Protein AF-A0AAP5BBF9-F1 (afdb_monomer_lite)

pLDDT: mean 86.62, std 14.46, range [47.88, 98.56]

InterPro domains:
  IPR021769 Protein of unknown function DUF3331 [PF11811] (4-58)

Radius of gyration: 12.93 Å; chains: 1; bounding box: 34×28×26 Å

Sequence (64 aa):
MSCGHYGDQIWRHAIALRNGFCAMSGDEIRRGDAIYKPFPGRATPVNADAMILAAHIERVVVDV

Secondary structure (DSSP, 8-sta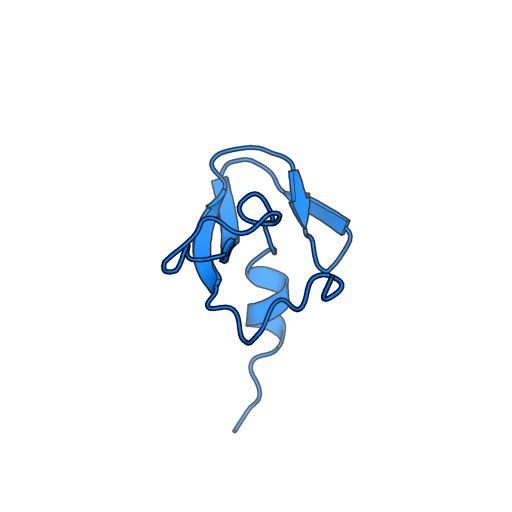te):
-------S--EEEEE-SS-EEBTTT--EE-TT-EEEEE---SS--TTTT-BEEHHHHHTT----

Foldseek 3Di:
DDDDDPDDWDKDKDFACAWDAAPPPRHTDHGGFIWIATDDDPHCDPRNVHIHGPVVVVVPPPPD

Structure (mmCIF, N/CA/C/O backbone):
data_AF-A0AAP5BBF9-F1
#
_entry.id   AF-A0AAP5BBF9-F1
#
loop_
_atom_site.group_PDB
_atom_site.id
_atom_site.type_symbol
_atom_site.label_atom_id
_atom_site.label_alt_id
_atom_site.label_comp_id
_atom_site.label_asym_id
_atom_site.label_entity_id
_atom_site.label_seq_id
_atom_site.pdbx_PDB_ins_code
_atom_site.Cartn_x
_atom_site.Cartn_y
_atom_site.Cartn_z
_atom_site.occupancy
_atom_site.B_iso_or_equiv
_atom_site.auth_seq_id
_atom_site.auth_comp_id
_atom_site.auth_asym_id
_atom_site.auth_atom_id
_atom_site.pdbx_PDB_model_num
ATOM 1 N N . MET A 1 1 ? 23.887 10.755 -14.938 1.00 47.88 1 MET A N 1
ATOM 2 C CA . MET A 1 1 ? 22.704 10.905 -14.065 1.00 47.88 1 MET A CA 1
ATOM 3 C C . MET A 1 1 ? 21.548 10.185 -14.738 1.00 47.88 1 MET A C 1
ATOM 5 O O . MET A 1 1 ? 20.984 10.738 -15.670 1.00 47.88 1 MET A O 1
ATOM 9 N N . SER A 1 2 ? 21.251 8.933 -14.380 1.00 56.00 2 SER A N 1
ATOM 10 C CA . SER A 1 2 ? 20.038 8.297 -14.905 1.00 56.00 2 SER A CA 1
ATOM 11 C C . SER A 1 2 ? 18.851 8.799 -14.090 1.00 56.00 2 SER A C 1
ATOM 13 O O . SER A 1 2 ? 18.796 8.591 -12.878 1.00 56.00 2 SER A O 1
ATOM 15 N N . CYS A 1 3 ? 17.937 9.497 -14.758 1.00 60.97 3 CYS A N 1
ATOM 16 C CA . CYS A 1 3 ? 16.614 9.821 -14.242 1.00 60.97 3 CYS A CA 1
ATOM 17 C C . CYS A 1 3 ? 15.960 8.534 -13.702 1.00 60.97 3 CYS A C 1
ATOM 19 O O . CYS A 1 3 ? 16.081 7.487 -14.335 1.00 60.97 3 CYS A O 1
ATOM 21 N N . GLY A 1 4 ? 15.382 8.602 -12.498 1.00 62.28 4 GLY A N 1
ATOM 22 C CA . GLY A 1 4 ? 15.004 7.464 -11.659 1.00 62.28 4 GLY A CA 1
ATOM 23 C C . GLY A 1 4 ? 14.214 6.378 -12.384 1.00 62.28 4 GLY A C 1
ATOM 24 O O . GLY A 1 4 ? 13.002 6.477 -12.535 1.00 62.28 4 GLY A O 1
ATOM 25 N N . HIS A 1 5 ? 14.908 5.315 -12.782 1.00 66.50 5 HIS A N 1
ATOM 26 C CA . HIS A 1 5 ? 14.268 4.106 -13.264 1.00 66.50 5 HIS A CA 1
ATOM 27 C C . HIS A 1 5 ? 13.988 3.236 -12.047 1.00 66.50 5 HIS A C 1
ATOM 29 O O . HIS A 1 5 ? 14.897 2.647 -11.456 1.00 66.50 5 HIS A O 1
ATOM 35 N N . TYR A 1 6 ? 12.727 3.180 -11.645 1.00 66.00 6 TYR A N 1
ATOM 36 C CA . TYR A 1 6 ? 12.282 2.084 -10.813 1.00 66.00 6 TYR A CA 1
ATOM 37 C C . TYR A 1 6 ? 12.133 0.902 -11.765 1.00 66.00 6 TYR A C 1
ATOM 39 O O . TYR A 1 6 ? 11.198 0.883 -12.558 1.00 66.00 6 TYR A O 1
ATOM 47 N N . GLY A 1 7 ? 13.100 -0.020 -11.772 1.00 74.38 7 GLY A N 1
ATOM 48 C CA . GLY A 1 7 ? 12.913 -1.300 -12.460 1.00 74.38 7 GLY A CA 1
ATOM 49 C C . GLY A 1 7 ? 11.715 -2.058 -11.878 1.00 74.38 7 GLY A C 1
ATOM 50 O O . GLY A 1 7 ? 10.943 -1.509 -11.086 1.00 74.38 7 GLY A O 1
ATOM 51 N N . ASP A 1 8 ? 11.573 -3.336 -12.215 1.00 82.62 8 ASP A N 1
ATOM 52 C CA . ASP A 1 8 ? 10.501 -4.147 -11.639 1.00 82.62 8 ASP A CA 1
ATOM 53 C C . ASP A 1 8 ? 10.522 -4.072 -10.104 1.00 82.62 8 ASP A C 1
ATOM 55 O O . ASP A 1 8 ? 11.547 -4.293 -9.450 1.00 82.62 8 ASP A O 1
ATOM 59 N N . GLN A 1 9 ? 9.378 -3.706 -9.528 1.00 85.75 9 GLN A N 1
ATOM 60 C CA . GLN A 1 9 ? 9.205 -3.563 -8.088 1.00 85.75 9 GLN A CA 1
ATOM 61 C C . GLN A 1 9 ? 8.307 -4.671 -7.569 1.00 85.75 9 GLN A C 1
ATOM 63 O O . GLN A 1 9 ? 7.200 -4.878 -8.062 1.00 85.75 9 GLN A O 1
ATOM 68 N N . ILE A 1 10 ? 8.751 -5.325 -6.500 1.00 89.62 10 ILE A N 1
ATOM 69 C CA . ILE A 1 10 ? 7.914 -6.249 -5.745 1.00 89.62 10 ILE A CA 1
ATOM 70 C C . ILE A 1 10 ? 7.096 -5.438 -4.744 1.00 89.62 10 ILE A C 1
ATOM 72 O O . ILE A 1 10 ? 7.637 -4.653 -3.962 1.00 89.62 10 ILE A O 1
ATOM 76 N N . TRP A 1 11 ? 5.787 -5.660 -4.745 1.00 93.88 11 TRP A N 1
ATOM 77 C CA . TRP A 1 11 ? 4.861 -5.088 -3.778 1.00 93.88 11 TRP A CA 1
ATOM 78 C C . TRP A 1 11 ? 4.275 -6.210 -2.932 1.00 93.88 11 TRP A C 1
ATOM 80 O O . TRP A 1 11 ? 3.912 -7.262 -3.452 1.00 93.88 11 TRP A O 1
ATOM 90 N N . ARG A 1 12 ? 4.190 -5.999 -1.618 1.00 94.56 12 ARG A N 1
ATOM 91 C CA . ARG A 1 12 ? 3.618 -6.987 -0.693 1.00 94.56 12 ARG A CA 1
ATOM 92 C C . ARG A 1 12 ? 2.284 -6.520 -0.143 1.00 94.56 12 ARG A C 1
ATOM 94 O O . ARG A 1 12 ? 2.123 -5.330 0.136 1.00 94.56 12 ARG A O 1
ATOM 101 N N . HIS A 1 13 ? 1.384 -7.473 0.068 1.00 96.75 13 HIS A N 1
ATOM 102 C CA . HIS A 1 13 ? 0.141 -7.249 0.793 1.00 96.75 13 HIS A CA 1
ATOM 103 C C . HIS A 1 13 ? 0.433 -6.947 2.273 1.00 96.75 13 HIS A C 1
ATOM 105 O O . HIS A 1 13 ? 1.310 -7.566 2.886 1.00 96.75 13 HIS A O 1
ATOM 111 N N . ALA A 1 14 ? -0.261 -5.964 2.837 1.00 97.06 14 ALA A N 1
ATOM 112 C CA . ALA A 1 14 ? -0.090 -5.485 4.201 1.00 97.06 14 ALA A CA 1
ATOM 113 C C . ALA A 1 14 ? -1.349 -4.750 4.688 1.00 97.06 14 ALA A C 1
ATOM 115 O O . ALA A 1 14 ? -2.262 -4.467 3.920 1.00 97.06 14 ALA A O 1
ATOM 116 N N . ILE A 1 15 ? -1.358 -4.388 5.971 1.00 98.25 15 ILE A N 1
ATOM 117 C CA . ILE A 1 15 ? -2.353 -3.481 6.550 1.00 98.25 15 ILE A CA 1
ATOM 118 C C . ILE A 1 15 ? -1.743 -2.086 6.699 1.00 98.25 15 ILE A C 1
ATOM 120 O O . ILE A 1 15 ? -0.603 -1.941 7.157 1.00 98.25 15 ILE A O 1
ATOM 124 N N . ALA A 1 16 ? -2.496 -1.053 6.324 1.00 98.00 16 ALA A N 1
ATOM 125 C CA . ALA A 1 16 ? -2.085 0.335 6.456 1.00 98.00 16 ALA A CA 1
ATOM 126 C C . ALA A 1 16 ? -1.892 0.701 7.934 1.00 98.00 16 ALA A C 1
ATOM 128 O O . ALA A 1 16 ? -2.824 0.667 8.736 1.00 98.00 16 ALA A O 1
ATOM 129 N N . LEU A 1 17 ? -0.668 1.083 8.303 1.00 97.31 17 LEU A N 1
ATOM 130 C CA . LEU A 1 17 ? -0.347 1.523 9.667 1.00 97.31 17 LEU A CA 1
ATOM 131 C C . LEU A 1 17 ? -0.571 3.026 9.879 1.00 97.31 17 LEU A C 1
ATOM 133 O O . LEU A 1 17 ? -0.576 3.491 11.017 1.00 97.31 17 LEU A O 1
ATOM 137 N N . ARG A 1 18 ? -0.769 3.772 8.790 1.00 97.06 18 ARG A N 1
ATOM 138 C CA . ARG A 1 18 ? -1.016 5.215 8.769 1.00 97.06 18 ARG A CA 1
ATOM 139 C C . ARG A 1 18 ? -2.030 5.551 7.681 1.00 97.06 18 ARG A C 1
ATOM 141 O O . ARG A 1 18 ? -2.172 4.790 6.727 1.00 97.06 18 ARG A O 1
ATOM 148 N N . ASN A 1 19 ? -2.670 6.706 7.821 1.00 98.31 19 ASN A N 1
ATOM 149 C CA . ASN A 1 19 ? -3.508 7.261 6.766 1.00 98.31 19 ASN A CA 1
ATOM 150 C C . ASN A 1 19 ? -2.638 7.737 5.592 1.00 98.31 19 ASN A C 1
ATOM 152 O O . ASN A 1 19 ? -1.444 8.012 5.756 1.00 98.31 19 ASN A O 1
ATOM 156 N N . GLY A 1 20 ? -3.238 7.853 4.417 1.00 97.50 20 GLY A N 1
ATOM 157 C CA . GLY A 1 20 ? -2.586 8.361 3.220 1.00 97.50 20 GLY A CA 1
ATOM 158 C C . GLY A 1 20 ? -3.509 8.275 2.017 1.00 97.50 20 GLY A C 1
ATOM 159 O O . GLY A 1 20 ? -4.727 8.304 2.161 1.00 97.50 20 GLY A O 1
ATOM 160 N N . PHE A 1 21 ? -2.914 8.145 0.838 1.00 98.38 21 PHE A N 1
ATOM 161 C CA . PHE A 1 21 ? -3.648 8.056 -0.416 1.00 98.38 21 PHE A CA 1
ATOM 162 C C . PHE A 1 21 ? -3.141 6.881 -1.239 1.00 98.38 21 PHE A C 1
ATOM 164 O O . PHE A 1 21 ? -1.951 6.548 -1.209 1.00 98.38 21 PHE A O 1
ATOM 171 N N . CYS A 1 22 ? -4.052 6.259 -1.973 1.00 97.62 22 CYS A N 1
ATOM 172 C CA . CYS A 1 22 ? -3.740 5.231 -2.944 1.00 97.62 22 CYS A CA 1
ATOM 173 C C . CYS A 1 22 ? -2.898 5.843 -4.066 1.00 97.62 22 CYS A C 1
ATOM 175 O O . CYS A 1 22 ? -3.360 6.717 -4.791 1.00 97.62 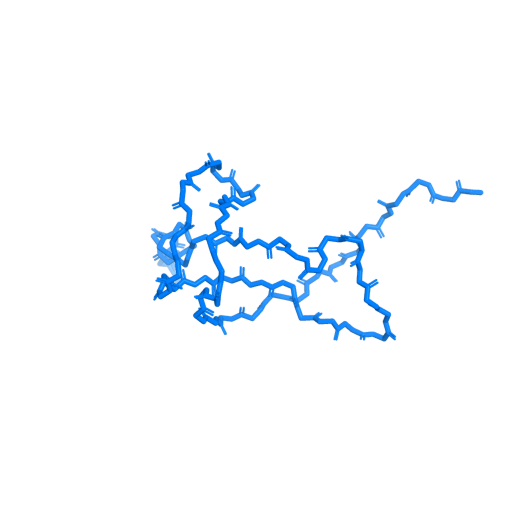22 CYS A O 1
ATOM 177 N N . ALA A 1 23 ? -1.673 5.358 -4.244 1.00 96.31 23 ALA A N 1
ATOM 178 C CA . ALA A 1 23 ? -0.753 5.840 -5.269 1.00 96.31 23 ALA A CA 1
ATOM 179 C C . ALA A 1 23 ? -1.268 5.599 -6.700 1.00 96.31 23 ALA A C 1
ATOM 181 O O . ALA A 1 23 ? -0.799 6.249 -7.627 1.00 96.31 23 ALA A O 1
ATOM 182 N N . MET A 1 24 ? -2.213 4.667 -6.876 1.00 94.38 24 MET A N 1
ATOM 183 C CA . MET A 1 24 ? -2.810 4.346 -8.172 1.00 94.38 24 MET A CA 1
ATOM 184 C C . MET A 1 24 ? -4.063 5.179 -8.475 1.00 94.38 24 MET A C 1
ATOM 186 O O . MET A 1 24 ? -4.167 5.726 -9.566 1.00 94.38 24 MET A O 1
ATOM 190 N N . SER A 1 25 ? -5.016 5.265 -7.538 1.00 96.25 25 SER A N 1
ATOM 191 C CA . SER A 1 25 ? -6.317 5.919 -7.770 1.00 96.25 25 SER A CA 1
ATOM 192 C C . SER A 1 25 ? -6.451 7.315 -7.155 1.00 96.25 25 SER A C 1
ATOM 194 O O . SER A 1 25 ? -7.326 8.071 -7.556 1.00 96.25 25 SER A O 1
ATOM 196 N N . GLY A 1 26 ? -5.612 7.666 -6.178 1.00 97.44 26 GLY A N 1
ATOM 197 C CA . GLY A 1 26 ? -5.754 8.879 -5.367 1.00 97.44 26 GLY A CA 1
ATOM 198 C C . GLY A 1 26 ? -6.764 8.767 -4.219 1.00 97.44 26 GLY A C 1
ATOM 199 O O . GLY A 1 26 ? -6.870 9.704 -3.432 1.00 97.44 26 GLY A O 1
ATOM 200 N N . ASP A 1 27 ? -7.471 7.641 -4.081 1.00 98.12 27 ASP A N 1
ATOM 201 C CA . ASP A 1 27 ? -8.451 7.435 -3.005 1.00 98.12 27 ASP A CA 1
ATOM 202 C C . ASP A 1 27 ? -7.816 7.496 -1.613 1.00 98.12 27 ASP A C 1
ATOM 204 O O . ASP A 1 27 ? -6.652 7.131 -1.425 1.00 98.12 27 ASP A O 1
ATOM 208 N N . GLU A 1 28 ? -8.603 7.906 -0.618 1.00 98.31 28 GLU A N 1
ATOM 209 C CA . GLU A 1 28 ? -8.170 7.912 0.778 1.00 98.31 28 GLU A CA 1
ATOM 210 C C . GLU A 1 28 ? -7.864 6.482 1.258 1.00 98.31 28 GLU A C 1
ATOM 212 O O . GLU A 1 28 ? -8.652 5.558 1.062 1.00 98.31 28 GLU A O 1
ATOM 217 N N . ILE A 1 29 ? -6.720 6.325 1.922 1.00 98.56 29 ILE A N 1
ATOM 218 C CA . ILE A 1 29 ? -6.343 5.135 2.685 1.00 98.56 29 ILE A CA 1
ATOM 219 C C . ILE A 1 29 ? -6.384 5.506 4.159 1.00 98.56 29 ILE A C 1
ATOM 221 O O . ILE A 1 29 ? -5.712 6.447 4.595 1.00 98.56 29 ILE A O 1
ATOM 225 N N . ARG A 1 30 ? -7.115 4.729 4.949 1.00 98.44 30 ARG A N 1
ATOM 226 C CA . ARG A 1 30 ? -7.165 4.844 6.404 1.00 98.44 30 ARG A CA 1
ATOM 227 C C . ARG A 1 30 ? -6.352 3.737 7.052 1.00 98.44 30 ARG A C 1
ATOM 229 O O . ARG A 1 30 ? -6.180 2.642 6.520 1.00 98.44 30 ARG A O 1
ATOM 236 N N . ARG A 1 31 ? -5.837 4.021 8.249 1.00 98.31 31 ARG A N 1
ATOM 237 C CA . ARG A 1 31 ? -5.202 3.002 9.088 1.00 98.31 31 ARG A CA 1
ATOM 238 C C . ARG A 1 31 ? -6.165 1.823 9.277 1.00 98.31 31 ARG A C 1
ATOM 240 O O . ARG A 1 31 ? -7.283 2.019 9.741 1.00 98.31 31 ARG A O 1
ATOM 247 N N . GLY A 1 32 ? -5.689 0.616 8.988 1.00 98.38 32 GLY A N 1
ATOM 248 C CA . GLY A 1 32 ? -6.486 -0.613 9.020 1.00 98.38 32 GLY A CA 1
ATOM 249 C C . GLY A 1 32 ? -6.882 -1.142 7.641 1.00 98.38 32 GLY A C 1
ATOM 250 O O . GLY A 1 32 ? -7.200 -2.324 7.541 1.00 98.38 32 GLY A O 1
ATOM 251 N N . ASP A 1 33 ? -6.791 -0.329 6.587 1.00 98.38 33 ASP A N 1
ATOM 252 C CA . ASP A 1 33 ? -7.119 -0.780 5.234 1.00 98.38 33 ASP A CA 1
ATOM 253 C C . ASP A 1 33 ? -6.106 -1.807 4.714 1.00 98.38 33 ASP A C 1
ATOM 255 O O . ASP A 1 33 ? -4.900 -1.719 4.978 1.00 98.38 33 ASP A O 1
ATOM 259 N N . ALA A 1 34 ? -6.599 -2.769 3.932 1.00 98.12 34 ALA A N 1
ATOM 260 C CA . ALA A 1 34 ? -5.765 -3.695 3.178 1.00 98.12 34 ALA A CA 1
ATOM 261 C C . ALA A 1 34 ? -5.094 -2.961 2.009 1.00 98.12 34 ALA A C 1
ATOM 263 O O . ALA A 1 34 ? -5.754 -2.307 1.194 1.00 98.12 34 ALA A O 1
ATOM 264 N N . ILE A 1 35 ? -3.769 -3.061 1.930 1.00 98.31 35 ILE A N 1
ATOM 265 C CA . ILE A 1 35 ? -2.951 -2.350 0.950 1.00 98.31 35 ILE A CA 1
ATOM 266 C C . ILE A 1 35 ? -1.860 -3.244 0.367 1.00 98.31 35 ILE A C 1
ATOM 268 O O . ILE A 1 35 ? -1.401 -4.200 0.989 1.00 98.31 35 ILE A O 1
ATOM 272 N N . TYR A 1 36 ? -1.344 -2.843 -0.785 1.00 97.19 36 TYR A N 1
ATOM 273 C CA . TYR A 1 36 ? -0.019 -3.208 -1.253 1.00 97.19 36 TYR A CA 1
ATOM 274 C C . TYR A 1 36 ? 0.950 -2.055 -0.999 1.00 97.19 36 TYR A C 1
ATOM 276 O O . TYR A 1 36 ? 0.612 -0.889 -1.210 1.00 97.19 36 TYR A O 1
ATOM 284 N N . LYS A 1 37 ? 2.175 -2.364 -0.570 1.00 95.69 37 LYS A N 1
ATOM 285 C CA . LYS A 1 37 ? 3.265 -1.379 -0.465 1.00 95.69 37 LYS A CA 1
ATOM 286 C C . LYS A 1 37 ? 4.591 -1.941 -0.983 1.00 95.69 37 LYS A C 1
ATOM 288 O O . LYS A 1 37 ? 4.751 -3.169 -0.954 1.00 95.69 37 LYS A O 1
ATOM 293 N N . PRO A 1 38 ? 5.554 -1.094 -1.401 1.00 93.62 38 PRO A N 1
ATOM 294 C CA . PRO A 1 38 ? 6.831 -1.574 -1.909 1.00 93.62 38 PRO A CA 1
ATOM 295 C C . PRO A 1 38 ? 7.534 -2.452 -0.880 1.00 93.62 38 PRO A C 1
ATOM 297 O O . PRO A 1 38 ? 7.636 -2.103 0.304 1.00 93.62 38 PRO A O 1
ATOM 300 N N . PHE A 1 39 ? 8.013 -3.604 -1.332 1.00 88.62 39 PHE A N 1
ATOM 301 C CA . PHE A 1 39 ? 8.920 -4.427 -0.558 1.00 88.62 39 PHE A CA 1
ATOM 302 C C . PHE A 1 39 ? 10.341 -3.896 -0.783 1.00 88.62 39 PHE A C 1
ATOM 304 O O . PHE A 1 39 ? 10.814 -3.909 -1.922 1.00 88.62 39 PHE A O 1
ATOM 311 N N . PRO A 1 40 ? 11.021 -3.374 0.255 1.00 75.56 40 PRO A N 1
ATOM 312 C CA . PRO A 1 40 ? 12.361 -2.839 0.080 1.00 75.56 40 PRO A CA 1
ATOM 313 C C . PRO A 1 40 ? 13.298 -3.970 -0.352 1.00 75.56 40 PRO A C 1
ATOM 315 O O . PRO A 1 40 ? 13.439 -4.974 0.344 1.00 75.56 40 PRO A O 1
ATOM 318 N N . GLY A 1 41 ? 13.909 -3.806 -1.526 1.00 76.00 41 GLY A N 1
ATOM 319 C CA . GLY A 1 41 ? 15.007 -4.652 -1.982 1.00 76.00 41 GLY A CA 1
ATOM 320 C C . GLY A 1 41 ? 16.310 -4.282 -1.267 1.00 76.00 41 GLY A C 1
ATOM 321 O O . GLY A 1 41 ? 16.331 -3.978 -0.078 1.00 76.00 41 GLY A O 1
ATOM 322 N N . ARG A 1 42 ? 17.426 -4.254 -2.003 1.00 73.44 42 ARG A N 1
ATOM 323 C CA . ARG A 1 42 ? 18.753 -3.930 -1.440 1.00 73.44 42 A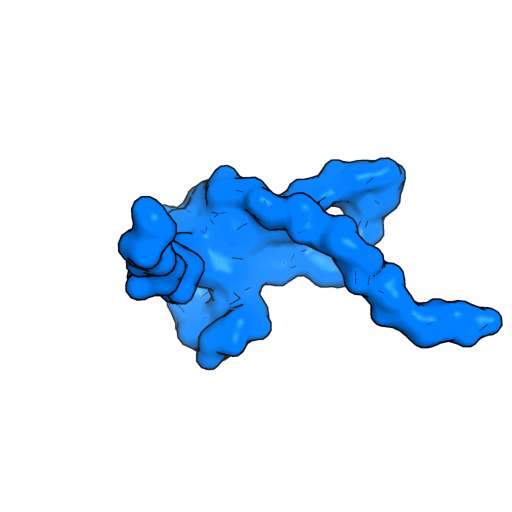RG A CA 1
ATOM 324 C C . ARG A 1 42 ? 18.884 -2.484 -0.931 1.00 73.44 42 ARG A C 1
ATOM 326 O O . ARG A 1 42 ? 19.695 -2.228 -0.048 1.00 73.44 42 ARG A O 1
ATOM 333 N N . ALA A 1 43 ? 18.118 -1.552 -1.491 1.00 79.50 43 ALA A N 1
ATOM 334 C CA . ALA A 1 43 ? 18.074 -0.155 -1.074 1.00 79.50 43 ALA A CA 1
ATOM 335 C C . ALA A 1 43 ? 16.620 0.283 -0.892 1.00 79.50 43 ALA A C 1
ATOM 337 O O . ALA A 1 43 ? 15.743 -0.153 -1.642 1.00 79.50 43 ALA A O 1
ATOM 338 N N . THR A 1 44 ? 16.371 1.156 0.085 1.00 80.56 44 THR A N 1
ATOM 339 C CA . THR A 1 44 ? 15.047 1.749 0.289 1.00 80.56 44 THR A CA 1
ATOM 340 C C . THR A 1 44 ? 14.722 2.659 -0.893 1.00 80.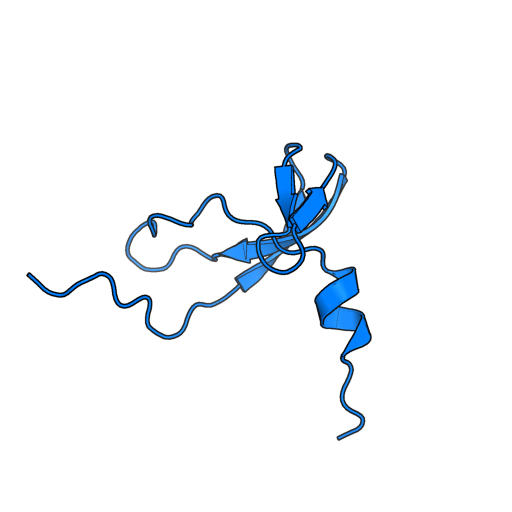56 44 THR A C 1
ATOM 342 O O . THR A 1 44 ? 15.446 3.632 -1.118 1.00 80.56 44 THR A O 1
ATOM 345 N N . PRO A 1 45 ? 13.665 2.371 -1.668 1.00 81.38 45 PRO A N 1
ATOM 346 C CA . PRO A 1 45 ? 13.311 3.217 -2.792 1.00 81.38 45 PRO A CA 1
ATOM 347 C C . PRO A 1 45 ? 12.669 4.522 -2.301 1.00 81.38 45 PRO A C 1
ATOM 349 O O . PRO A 1 45 ? 12.081 4.577 -1.222 1.00 81.38 45 PRO A O 1
ATOM 352 N N . VAL A 1 46 ? 12.737 5.578 -3.114 1.00 87.00 46 VAL A N 1
ATOM 353 C CA . VAL A 1 46 ? 12.156 6.897 -2.778 1.00 87.00 46 VAL A CA 1
ATOM 354 C C . VAL A 1 46 ? 10.644 6.811 -2.530 1.00 87.00 46 VAL A C 1
ATOM 356 O O . VAL A 1 46 ? 10.102 7.549 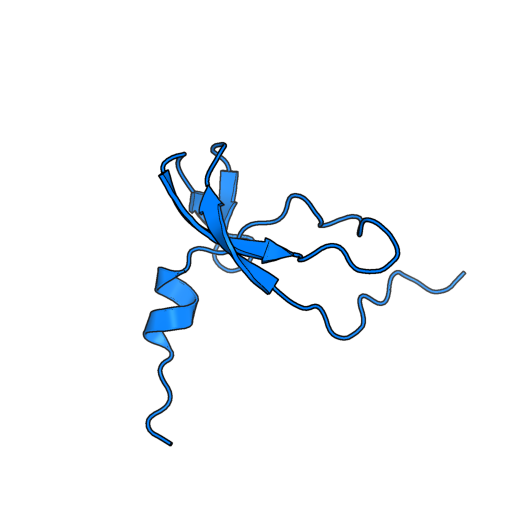-1.716 1.00 87.00 46 VAL A O 1
ATOM 359 N N . ASN A 1 47 ? 9.960 5.876 -3.188 1.00 88.25 47 ASN A N 1
ATOM 360 C CA . ASN A 1 47 ? 8.532 5.625 -3.022 1.00 88.25 47 ASN A CA 1
ATOM 361 C C . ASN A 1 47 ? 8.218 4.573 -1.940 1.00 88.25 47 ASN A C 1
ATOM 363 O O . ASN A 1 47 ? 7.102 4.066 -1.933 1.00 88.25 47 ASN A O 1
ATOM 367 N N . ALA A 1 48 ? 9.139 4.227 -1.028 1.00 88.00 48 ALA A N 1
ATOM 368 C CA . ALA A 1 48 ? 8.924 3.192 0.002 1.00 88.00 48 ALA A CA 1
ATOM 369 C C . ALA A 1 48 ? 7.683 3.426 0.887 1.00 88.00 48 ALA A C 1
ATOM 371 O O . ALA A 1 48 ? 7.164 2.504 1.527 1.00 88.00 48 ALA A O 1
ATOM 372 N N . ASP A 1 49 ? 7.217 4.671 0.915 1.00 92.12 49 ASP A N 1
ATOM 373 C CA . ASP A 1 49 ? 6.047 5.112 1.651 1.00 92.12 49 ASP A CA 1
ATOM 374 C C . ASP A 1 49 ? 4.727 5.051 0.867 1.00 92.12 49 ASP A C 1
ATOM 376 O O . ASP A 1 49 ? 3.668 5.261 1.468 1.00 92.12 49 ASP A O 1
ATOM 380 N N . ALA A 1 50 ? 4.773 4.723 -0.426 1.00 95.56 50 ALA A N 1
ATOM 381 C CA . ALA A 1 50 ? 3.600 4.561 -1.274 1.00 95.56 50 ALA A CA 1
ATOM 382 C C . ALA A 1 50 ? 2.739 3.364 -0.837 1.00 95.56 50 ALA A C 1
ATOM 384 O O . ALA A 1 50 ? 3.237 2.349 -0.340 1.00 95.56 50 ALA A O 1
ATOM 385 N N . MET A 1 51 ? 1.429 3.495 -1.035 1.00 98.06 51 MET A N 1
ATOM 386 C CA . MET A 1 51 ? 0.423 2.492 -0.685 1.00 98.06 51 MET A CA 1
ATOM 387 C C . MET A 1 51 ? -0.597 2.402 -1.821 1.00 98.06 51 MET A C 1
ATOM 389 O O . MET A 1 51 ? -0.951 3.423 -2.398 1.00 98.06 51 MET A O 1
ATOM 393 N N . ILE A 1 52 ? -1.075 1.207 -2.145 1.00 97.44 52 ILE A N 1
ATOM 394 C CA . ILE A 1 52 ? -2.148 0.969 -3.122 1.00 97.44 52 ILE A CA 1
ATOM 395 C C . ILE A 1 52 ? -3.243 0.183 -2.405 1.00 97.44 52 ILE A C 1
ATOM 397 O O . ILE A 1 52 ? -2.925 -0.818 -1.775 1.00 97.44 52 ILE A O 1
ATOM 401 N N . LEU A 1 53 ? -4.509 0.599 -2.479 1.00 97.88 53 LEU A N 1
ATOM 402 C CA . LEU A 1 53 ? -5.617 -0.171 -1.893 1.00 97.88 53 LEU A CA 1
ATOM 403 C C . LEU A 1 53 ? -5.704 -1.560 -2.533 1.00 97.88 53 LEU A C 1
ATOM 405 O O . LEU A 1 53 ? -5.796 -1.668 -3.758 1.00 97.88 53 LEU A O 1
ATOM 409 N N . ALA A 1 54 ? -5.727 -2.613 -1.711 1.00 97.12 54 ALA A N 1
ATOM 410 C CA . ALA A 1 54 ? -5.776 -3.995 -2.192 1.00 97.12 54 ALA A CA 1
ATOM 411 C C . ALA A 1 54 ? -7.014 -4.253 -3.059 1.00 97.12 54 ALA A C 1
ATOM 413 O O . ALA A 1 54 ? -6.912 -4.849 -4.129 1.00 97.12 54 ALA A O 1
ATOM 414 N N . ALA A 1 55 ? -8.145 -3.654 -2.680 1.00 94.88 55 ALA A N 1
ATOM 415 C CA . ALA A 1 55 ? -9.400 -3.759 -3.408 1.00 94.88 55 ALA A CA 1
ATOM 416 C C . ALA A 1 55 ? -9.314 -3.297 -4.877 1.00 94.88 55 ALA A C 1
ATOM 418 O O . ALA A 1 55 ? -10.124 -3.723 -5.690 1.00 94.88 55 ALA A O 1
ATOM 419 N N . HIS A 1 56 ? -8.367 -2.429 -5.253 1.00 93.25 56 HIS A N 1
ATOM 420 C CA . HIS A 1 56 ? -8.194 -2.018 -6.656 1.00 93.25 56 HIS A CA 1
ATOM 421 C C . HIS A 1 56 ? -7.397 -3.017 -7.491 1.00 93.25 56 HIS A C 1
ATOM 423 O O . HIS A 1 56 ? -7.584 -3.063 -8.700 1.00 93.25 56 HIS A O 1
ATOM 429 N N . ILE A 1 57 ? -6.557 -3.838 -6.862 1.00 91.00 57 ILE A N 1
ATOM 430 C CA . ILE A 1 57 ? -5.821 -4.922 -7.526 1.00 91.00 57 ILE A CA 1
ATOM 431 C C . ILE A 1 57 ? -6.686 -6.180 -7.592 1.00 91.00 57 ILE A C 1
ATOM 433 O O . ILE A 1 57 ? -6.813 -6.803 -8.639 1.00 91.00 57 ILE A O 1
ATOM 437 N N . GLU A 1 58 ? -7.334 -6.523 -6.483 1.00 88.81 58 GLU A N 1
ATOM 438 C CA . GLU A 1 58 ? -8.156 -7.729 -6.349 1.00 88.81 58 GLU A CA 1
ATOM 439 C C . GLU A 1 58 ? -9.450 -7.661 -7.164 1.00 88.81 58 GLU A C 1
ATOM 441 O O . GLU A 1 58 ? -10.032 -8.686 -7.481 1.00 88.81 58 GLU A O 1
ATOM 446 N N . ARG A 1 59 ? -9.909 -6.471 -7.564 1.00 76.12 59 ARG A N 1
ATOM 447 C CA . ARG A 1 59 ? -11.002 -6.350 -8.544 1.00 76.12 59 ARG A CA 1
ATOM 448 C C . ARG A 1 59 ? -10.596 -6.781 -9.954 1.00 76.12 59 ARG A C 1
ATOM 450 O O . ARG A 1 59 ? -11.472 -7.006 -10.779 1.00 76.12 59 ARG A O 1
ATOM 457 N N . VAL A 1 60 ? -9.298 -6.889 -10.229 1.00 64.38 60 VAL A N 1
ATOM 458 C CA . VAL A 1 60 ? -8.736 -7.233 -11.541 1.00 64.38 60 VAL A CA 1
ATOM 459 C C . VAL A 1 60 ? -8.353 -8.717 -11.593 1.00 64.38 60 VAL A C 1
ATOM 461 O O . VAL A 1 60 ? -7.418 -9.068 -12.301 1.00 64.38 60 VAL A O 1
ATOM 464 N N . VAL A 1 61 ? -9.024 -9.617 -10.850 1.00 58.47 61 VAL A N 1
ATOM 465 C CA . VAL A 1 61 ? -8.802 -11.062 -11.056 1.00 58.47 61 VAL A CA 1
ATOM 466 C C . VAL A 1 61 ? -9.136 -11.379 -12.509 1.00 58.47 61 VAL A C 1
ATOM 468 O O . VAL A 1 61 ? -10.291 -11.356 -12.923 1.00 58.47 61 VAL A O 1
ATOM 471 N N . VAL A 1 62 ? -8.083 -11.598 -13.289 1.00 58.09 62 VAL A N 1
ATOM 472 C CA . VAL A 1 62 ? -8.171 -12.075 -14.657 1.00 58.09 62 VAL A CA 1
ATOM 473 C C . VAL A 1 62 ? -8.555 -13.540 -14.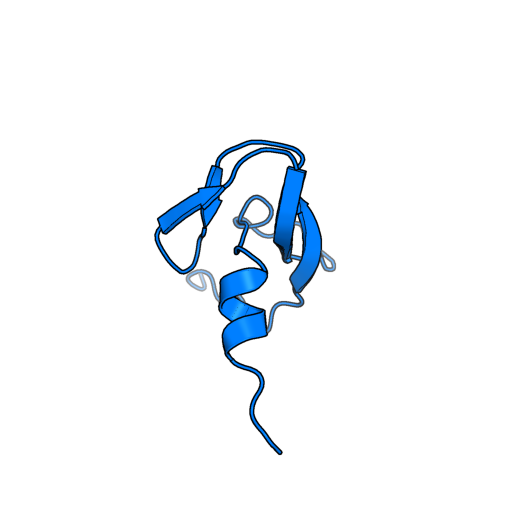539 1.00 58.09 62 VAL A C 1
ATOM 475 O O . VAL A 1 62 ? -7.802 -14.319 -13.954 1.00 58.09 62 VAL A O 1
ATOM 478 N N . ASP A 1 63 ? -9.726 -13.903 -15.052 1.00 52.78 63 ASP A N 1
ATOM 479 C CA . ASP A 1 63 ? -10.026 -15.296 -15.361 1.00 52.78 63 ASP A CA 1
ATOM 480 C C . ASP A 1 63 ? -8.994 -15.749 -16.410 1.00 52.78 63 ASP A C 1
ATOM 482 O O . ASP A 1 63 ? -9.082 -15.368 -17.580 1.00 52.78 63 ASP A O 1
ATOM 486 N N . VAL A 1 64 ? -7.955 -16.465 -15.968 1.00 56.75 64 VAL A N 1
ATOM 487 C CA . VAL A 1 64 ? -6.943 -17.103 -16.829 1.00 56.75 64 VAL A CA 1
ATOM 488 C C . VAL A 1 64 ? -7.312 -18.560 -17.040 1.00 56.75 64 VAL A C 1
ATOM 490 O O . VAL A 1 64 ? -7.602 -19.238 -16.028 1.00 56.75 64 VAL A O 1
#

Organism: NCBI:txid2599607